Protein AF-A0A7S0BEH4-F1 (afdb_monomer_lite)

pLDDT: mean 92.94, std 8.55, range [47.41, 98.31]

Sequence (100 aa):
VMGDWDVKITSWEKVGGHRERTGSFKKKLNYTVGPKQTRVDEKSFLAFTSTGFRLEWEIHNRDVPMGSSFRVENYFDFHDAGEEHTICMGYTAVNFLTFN

Organism: NCBI:txid101924

Radius of gyration: 15.98 Å; chains: 1; bounding box: 43×30×46 Å

Structure (mmCIF, N/CA/C/O backbone):
data_AF-A0A7S0BEH4-F1
#
_entry.id   AF-A0A7S0BEH4-F1
#
loop_
_atom_site.group_PDB
_atom_site.id
_atom_site.type_symbol
_atom_site.label_atom_id
_atom_site.label_alt_id
_atom_site.label_comp_id
_atom_site.label_asym_id
_atom_site.label_entity_id
_atom_site.label_seq_id
_atom_site.pdbx_PDB_ins_code
_atom_site.Cartn_x
_atom_site.Cartn_y
_atom_site.Cartn_z
_atom_site.occupancy
_atom_site.B_iso_or_equiv
_atom_site.auth_seq_id
_atom_site.auth_comp_id
_atom_site.auth_asym_id
_atom_site.auth_atom_id
_atom_site.pdbx_PDB_model_num
ATOM 1 N N . VAL A 1 1 ? -8.108 12.280 -4.666 1.00 47.41 1 VAL A N 1
ATOM 2 C CA . VAL A 1 1 ? -8.010 12.368 -3.191 1.00 47.41 1 VAL A CA 1
ATOM 3 C C . VAL A 1 1 ? -9.406 12.157 -2.634 1.00 47.41 1 VAL A C 1
ATOM 5 O O . VAL A 1 1 ? -10.250 13.034 -2.777 1.00 47.41 1 VAL A O 1
ATOM 8 N N . MET A 1 2 ? -9.702 10.949 -2.156 1.00 59.62 2 MET A N 1
ATOM 9 C CA . MET A 1 2 ? -11.051 10.546 -1.746 1.00 59.62 2 MET A CA 1
ATOM 10 C C . MET A 1 2 ? -11.326 10.998 -0.307 1.00 59.62 2 MET A C 1
ATOM 12 O O . MET A 1 2 ? -11.416 10.178 0.592 1.00 59.62 2 MET A O 1
ATOM 16 N N . GLY A 1 3 ? -11.443 12.307 -0.071 1.00 78.69 3 GLY A N 1
ATOM 17 C CA . GLY A 1 3 ? -11.852 12.823 1.241 1.00 78.69 3 GLY A CA 1
ATOM 18 C C . GLY A 1 3 ? -10.953 12.408 2.413 1.00 78.69 3 GLY A C 1
ATOM 19 O O . GLY A 1 3 ? -11.465 12.264 3.518 1.00 78.69 3 GLY A O 1
ATOM 20 N N . ASP A 1 4 ? -9.657 12.198 2.169 1.00 90.88 4 ASP A N 1
ATOM 21 C CA . ASP A 1 4 ? -8.646 11.919 3.191 1.00 90.88 4 ASP A CA 1
ATOM 22 C C . ASP A 1 4 ? -8.128 13.232 3.805 1.00 90.88 4 ASP A C 1
ATOM 24 O O . ASP A 1 4 ? -7.985 14.235 3.100 1.00 90.88 4 ASP A O 1
ATOM 28 N N . TRP A 1 5 ? -7.831 13.244 5.106 1.00 94.94 5 TRP A N 1
ATOM 29 C CA . TRP A 1 5 ? -7.295 14.416 5.815 1.00 94.94 5 TRP A CA 1
ATOM 30 C C . TRP A 1 5 ? -6.199 14.036 6.813 1.00 94.94 5 TRP A C 1
ATOM 32 O O . TRP A 1 5 ? -5.917 12.858 7.032 1.00 94.94 5 TRP A O 1
ATOM 42 N N . ASP A 1 6 ? -5.550 15.046 7.400 1.00 95.25 6 ASP A N 1
ATOM 43 C CA . ASP A 1 6 ? -4.366 14.887 8.259 1.00 95.25 6 ASP A CA 1
ATOM 44 C C . ASP A 1 6 ? -3.243 14.078 7.583 1.00 95.25 6 ASP A C 1
ATOM 46 O O . ASP A 1 6 ? -2.527 13.320 8.237 1.00 95.25 6 ASP A O 1
ATOM 50 N N . VAL A 1 7 ? -3.108 14.229 6.261 1.00 96.00 7 VAL A N 1
ATOM 51 C CA . VAL A 1 7 ? -2.161 13.468 5.443 1.00 96.00 7 VAL A CA 1
ATOM 52 C C . VAL A 1 7 ? -0.729 13.851 5.809 1.00 96.00 7 VAL A C 1
ATOM 54 O O . VAL A 1 7 ? -0.319 15.004 5.677 1.00 96.00 7 VAL A O 1
ATOM 57 N N . LYS A 1 8 ? 0.046 12.858 6.238 1.00 96.44 8 LYS A N 1
ATOM 58 C CA . LYS A 1 8 ? 1.479 12.960 6.515 1.00 96.44 8 LYS A CA 1
ATOM 59 C C . LYS A 1 8 ? 2.176 11.845 5.761 1.00 96.44 8 LYS A C 1
ATOM 61 O O . LYS A 1 8 ? 1.938 10.684 6.067 1.00 96.44 8 LYS A O 1
ATOM 66 N N . ILE A 1 9 ? 3.017 12.189 4.795 1.00 95.81 9 ILE A N 1
ATOM 67 C CA . ILE A 1 9 ? 3.759 11.228 3.973 1.00 95.81 9 ILE A CA 1
ATOM 68 C C . ILE A 1 9 ? 5.234 11.614 4.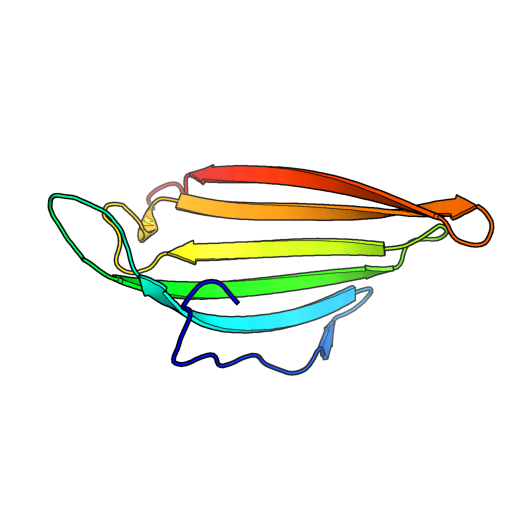027 1.00 95.81 9 ILE A C 1
ATOM 70 O O . ILE A 1 9 ? 5.570 12.786 3.855 1.00 95.81 9 ILE A O 1
ATOM 74 N N . THR A 1 10 ? 6.110 10.646 4.285 1.00 97.81 10 THR A N 1
ATOM 75 C CA . THR A 1 10 ? 7.557 10.874 4.266 1.00 97.81 10 THR A CA 1
ATOM 76 C C . THR A 1 10 ? 8.081 10.916 2.834 1.00 97.81 10 THR A C 1
ATOM 78 O O . THR A 1 10 ? 7.486 10.366 1.902 1.00 97.81 10 THR A O 1
ATOM 81 N N . SER A 1 11 ? 9.244 11.535 2.652 1.00 97.56 11 SER A N 1
ATOM 82 C CA . SER A 1 11 ? 10.004 11.394 1.412 1.00 97.56 11 SER A CA 1
ATOM 83 C C . SER A 1 11 ? 10.380 9.930 1.166 1.00 97.56 11 SER A C 1
ATOM 85 O O . SER A 1 11 ? 10.436 9.122 2.094 1.00 97.56 11 SER A O 1
ATOM 87 N N . TRP A 1 12 ? 10.645 9.596 -0.097 1.00 97.44 12 TRP A N 1
ATOM 88 C CA . TRP A 1 12 ? 11.206 8.300 -0.463 1.00 97.44 12 TRP A CA 1
ATOM 89 C C . TRP A 1 12 ? 12.665 8.201 -0.027 1.00 97.44 12 TRP A C 1
ATOM 91 O O . TRP A 1 12 ? 13.501 8.991 -0.469 1.00 97.44 12 TRP A O 1
ATOM 101 N N . GLU A 1 13 ? 12.979 7.177 0.751 1.00 97.81 13 GLU A N 1
ATOM 102 C CA . GLU A 1 13 ? 14.328 6.867 1.210 1.00 97.81 13 GLU A CA 1
ATOM 103 C C . GLU A 1 13 ? 14.837 5.602 0.522 1.00 97.81 13 GLU A C 1
ATOM 105 O O . GLU A 1 13 ? 14.071 4.682 0.245 1.00 97.81 13 GLU A O 1
ATOM 110 N N . LYS A 1 14 ? 16.132 5.550 0.196 1.00 96.75 14 LYS A N 1
ATOM 111 C CA . LYS A 1 14 ? 16.739 4.357 -0.406 1.00 96.75 14 LYS A CA 1
ATOM 112 C C . LYS A 1 14 ? 17.079 3.355 0.696 1.00 96.75 14 LYS A C 1
ATOM 114 O O . LYS A 1 14 ? 17.862 3.678 1.584 1.00 96.75 14 LYS A O 1
ATOM 119 N N . VAL A 1 15 ? 16.559 2.136 0.590 1.00 95.31 15 VAL A N 1
ATOM 120 C CA . VAL A 1 15 ? 16.809 1.037 1.530 1.00 95.31 15 VAL A CA 1
ATOM 121 C C . VAL A 1 15 ? 17.290 -0.164 0.723 1.00 95.31 15 VAL A C 1
ATOM 123 O O . VAL A 1 15 ? 16.518 -0.820 0.035 1.00 95.31 15 VAL A O 1
ATOM 126 N N . GLY A 1 16 ? 18.599 -0.423 0.740 1.00 92.44 16 GLY A N 1
ATOM 127 C CA . GLY A 1 16 ? 19.192 -1.477 -0.087 1.00 92.44 16 GLY A CA 1
ATOM 128 C C . GLY A 1 16 ? 18.932 -1.269 -1.588 1.00 92.44 16 GLY A C 1
ATOM 129 O O . GLY A 1 16 ? 19.394 -0.284 -2.173 1.00 92.44 16 GLY A O 1
ATOM 130 N N . GLY A 1 17 ? 18.226 -2.224 -2.205 1.00 91.31 17 GLY A N 1
ATOM 131 C CA . GLY A 1 17 ? 17.905 -2.256 -3.639 1.00 91.31 17 GLY A CA 1
ATOM 132 C C . GLY A 1 17 ? 16.598 -1.559 -4.035 1.00 91.31 17 GLY A C 1
ATOM 133 O O . GLY A 1 17 ? 16.313 -1.445 -5.225 1.00 91.31 17 GLY A O 1
ATOM 134 N N . HIS A 1 18 ? 15.815 -1.071 -3.074 1.00 95.75 18 HIS A N 1
ATOM 135 C CA . HIS A 1 18 ? 14.515 -0.442 -3.309 1.00 95.75 18 HIS A CA 1
ATOM 136 C C . HIS A 1 18 ? 14.401 0.896 -2.570 1.00 95.75 18 HIS A C 1
ATOM 138 O O . HIS A 1 18 ? 15.344 1.379 -1.933 1.00 95.75 18 HIS A O 1
ATOM 144 N N . ARG A 1 19 ? 13.251 1.553 -2.718 1.00 98.25 19 ARG A N 1
ATOM 145 C CA . ARG A 1 19 ? 12.892 2.769 -1.987 1.00 98.25 19 ARG A CA 1
ATOM 146 C C . ARG A 1 19 ? 11.717 2.494 -1.067 1.00 98.25 19 ARG A C 1
ATOM 148 O O . ARG A 1 19 ? 10.817 1.747 -1.433 1.00 98.25 19 ARG A O 1
ATOM 155 N N . GLU A 1 20 ? 11.704 3.135 0.090 1.00 98.31 20 GLU A N 1
ATOM 156 C CA . GLU A 1 20 ? 10.616 3.047 1.060 1.00 98.31 20 GLU A CA 1
ATOM 157 C C . GLU A 1 20 ? 10.101 4.439 1.421 1.00 98.31 20 GLU A C 1
ATOM 159 O O . GLU A 1 20 ? 10.847 5.418 1.406 1.00 98.31 20 GLU A O 1
ATOM 164 N N . ARG A 1 21 ? 8.816 4.530 1.754 1.00 98.12 21 ARG A N 1
ATOM 165 C CA . ARG A 1 21 ? 8.245 5.674 2.469 1.00 98.12 21 ARG A CA 1
ATOM 166 C C . ARG A 1 21 ? 7.130 5.198 3.383 1.00 98.12 21 ARG A C 1
ATOM 168 O O . ARG A 1 21 ? 6.568 4.119 3.182 1.00 98.12 21 ARG A O 1
ATOM 175 N N . THR A 1 22 ? 6.780 6.024 4.353 1.00 98.19 22 THR A 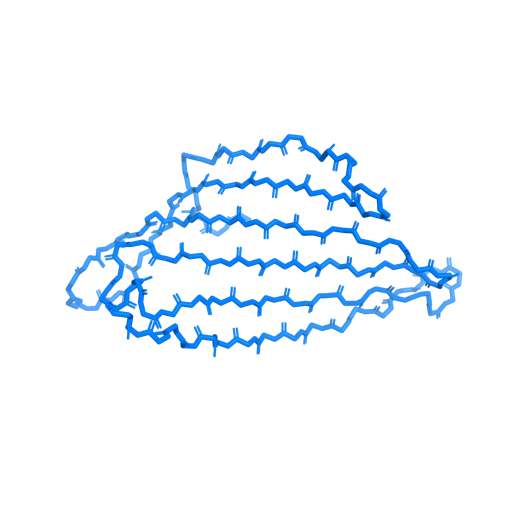N 1
ATOM 176 C CA . THR A 1 22 ? 5.629 5.785 5.221 1.00 98.19 22 THR A CA 1
ATOM 177 C C . THR A 1 22 ? 4.636 6.924 5.106 1.00 98.19 22 THR A C 1
ATOM 179 O O . THR A 1 22 ? 4.986 8.051 4.743 1.00 98.19 22 THR A O 1
ATOM 182 N N . GLY A 1 23 ? 3.384 6.615 5.401 1.00 97.19 23 GLY A N 1
ATOM 183 C CA . GLY A 1 23 ? 2.309 7.582 5.405 1.00 97.19 23 GLY A CA 1
ATOM 184 C C . GLY A 1 23 ? 1.341 7.329 6.547 1.00 97.19 23 GLY A C 1
ATOM 185 O O . GLY A 1 23 ? 1.227 6.223 7.075 1.00 97.19 23 GLY A O 1
ATOM 186 N N . SER A 1 24 ? 0.631 8.377 6.932 1.00 97.31 24 SER A N 1
ATOM 187 C CA . SER A 1 24 ? -0.549 8.271 7.774 1.00 97.31 24 SER A CA 1
ATOM 188 C C . SER A 1 24 ? -1.569 9.312 7.350 1.00 97.31 24 SER A C 1
ATOM 190 O O . SER A 1 24 ? -1.215 10.435 6.987 1.00 97.31 24 SER A O 1
ATOM 192 N N . PHE A 1 25 ? -2.837 8.937 7.378 1.00 96.62 25 PHE A N 1
ATOM 193 C CA . PHE A 1 25 ? -3.949 9.837 7.101 1.00 96.62 25 PHE A CA 1
ATOM 194 C C . PHE A 1 25 ? -5.204 9.332 7.806 1.00 96.62 25 PHE A C 1
ATOM 196 O O . PHE A 1 25 ? -5.236 8.232 8.360 1.00 96.62 25 PHE A O 1
ATOM 203 N N . LYS A 1 26 ? -6.257 10.141 7.807 1.00 96.44 26 LYS A N 1
ATOM 204 C CA . LYS A 1 26 ? -7.592 9.727 8.232 1.00 96.44 26 LYS A CA 1
ATOM 205 C C . LYS A 1 26 ? -8.512 9.686 7.029 1.00 96.44 26 LYS A C 1
ATOM 207 O O . LYS A 1 26 ? -8.444 10.565 6.176 1.00 96.44 26 LYS A O 1
ATOM 212 N N . LYS A 1 27 ? -9.397 8.693 7.007 1.00 94.56 27 LYS A N 1
ATOM 213 C CA . LYS A 1 27 ? -10.468 8.583 6.013 1.00 94.56 27 LYS A CA 1
ATOM 214 C C . LYS A 1 27 ? -11.809 8.338 6.679 1.00 94.56 27 LYS A C 1
ATOM 216 O O . LYS A 1 27 ? -11.885 7.738 7.756 1.00 94.56 27 LYS A O 1
ATOM 221 N N . LYS A 1 28 ? -12.879 8.765 6.013 1.00 94.19 28 LYS A N 1
ATOM 222 C CA . LYS A 1 28 ? -14.254 8.515 6.453 1.00 94.19 28 LYS A CA 1
ATOM 223 C C . LYS A 1 28 ? -14.627 7.045 6.240 1.00 94.19 28 LYS A C 1
ATOM 225 O O . LYS A 1 28 ? -14.259 6.435 5.240 1.00 94.19 28 LYS A O 1
ATOM 230 N N . LEU A 1 29 ? -15.396 6.495 7.172 1.00 91.56 29 LEU A N 1
ATOM 231 C CA . LEU A 1 29 ? -16.035 5.188 7.058 1.00 91.56 29 LEU A CA 1
ATOM 232 C C . LEU A 1 29 ? -17.538 5.376 6.865 1.00 91.56 29 LEU A C 1
ATOM 234 O O . LEU A 1 29 ? -18.176 6.158 7.572 1.00 91.56 29 LEU A O 1
ATOM 238 N N . ASN A 1 30 ? -18.110 4.613 5.939 1.00 89.56 30 ASN A N 1
ATOM 239 C CA . ASN A 1 30 ? -19.539 4.657 5.621 1.00 89.56 30 ASN A CA 1
ATOM 240 C C . ASN A 1 30 ? -20.332 3.534 6.315 1.00 89.56 30 ASN A C 1
ATOM 242 O O . ASN A 1 30 ? -21.357 3.092 5.810 1.00 89.56 30 ASN A O 1
ATOM 246 N N . TYR A 1 31 ? -19.863 3.045 7.466 1.00 86.62 31 TYR A N 1
ATOM 247 C CA . TYR A 1 31 ? -20.562 2.008 8.226 1.00 86.62 31 TYR A CA 1
ATOM 248 C C . TYR A 1 31 ? -21.836 2.555 8.874 1.00 86.62 31 TYR A C 1
ATOM 250 O O . TYR A 1 31 ? -21.833 3.663 9.415 1.00 86.62 31 TYR A O 1
ATOM 258 N N . THR A 1 32 ? -22.915 1.769 8.889 1.00 91.25 32 THR A N 1
ATOM 259 C CA . THR A 1 32 ? -24.157 2.124 9.600 1.00 91.25 32 THR A CA 1
ATOM 260 C C . THR A 1 32 ? -23.916 2.199 11.110 1.00 91.25 32 THR A C 1
ATOM 262 O O . THR A 1 32 ? -24.273 3.192 11.746 1.00 91.25 32 THR A O 1
ATOM 265 N N . VAL A 1 33 ? -23.207 1.211 11.663 1.00 90.06 33 VAL A N 1
ATOM 266 C CA . VAL A 1 33 ? -22.877 1.077 13.091 1.00 90.06 33 VAL A CA 1
ATOM 267 C C . VAL A 1 33 ? -21.358 1.052 13.273 1.00 90.06 33 VAL A C 1
ATOM 269 O O . VAL A 1 33 ? -20.649 0.479 12.449 1.00 90.06 33 VAL A O 1
ATOM 272 N N . GLY A 1 34 ? -20.865 1.664 14.353 1.00 88.94 34 GLY A N 1
ATOM 273 C CA . GLY A 1 34 ? -19.441 1.710 14.686 1.00 88.94 34 GLY A CA 1
ATOM 274 C C . GLY A 1 34 ? -18.743 3.013 14.265 1.00 88.94 34 GLY A C 1
ATOM 275 O O . GLY A 1 34 ? -19.413 4.032 14.047 1.00 88.94 34 GLY A O 1
ATOM 276 N N . PRO A 1 35 ? -17.398 3.011 14.195 1.00 92.69 35 PRO A N 1
ATOM 277 C CA . PRO A 1 35 ? -16.611 4.208 13.921 1.00 92.69 35 PRO A CA 1
ATOM 278 C C . PRO A 1 35 ? -16.938 4.788 12.539 1.00 92.69 35 PRO A C 1
ATOM 280 O O . PRO A 1 35 ? -17.138 4.063 11.566 1.00 92.69 35 PRO A O 1
ATOM 283 N N . LYS A 1 36 ? -16.985 6.122 12.455 1.00 94.06 36 LYS A N 1
ATOM 284 C CA . LYS A 1 36 ? -17.285 6.876 11.218 1.00 94.06 36 LYS A CA 1
ATOM 285 C C . LYS A 1 36 ? -16.031 7.351 10.484 1.00 94.06 36 LYS A C 1
ATOM 287 O O . LYS A 1 36 ? -16.127 7.996 9.444 1.00 94.06 36 LYS A O 1
ATOM 292 N N . GLN A 1 37 ? -14.861 7.031 11.020 1.00 94.50 37 GLN A N 1
ATOM 293 C CA . GLN A 1 37 ? -13.557 7.321 10.439 1.00 94.50 37 GLN A CA 1
ATOM 294 C C . GLN A 1 37 ? -12.537 6.294 10.929 1.00 94.50 37 GLN A C 1
ATOM 296 O O . GLN A 1 37 ? -12.767 5.636 11.942 1.00 94.50 37 GLN A O 1
ATOM 301 N N . THR A 1 38 ? -11.406 6.199 10.241 1.00 95.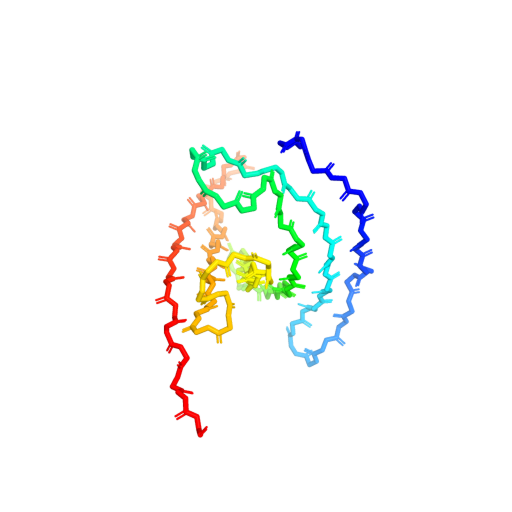44 38 THR A N 1
ATOM 302 C CA . THR A 1 38 ? -10.239 5.453 10.717 1.00 95.44 38 THR A CA 1
ATOM 303 C C . THR A 1 38 ? -8.966 6.200 10.381 1.00 95.44 38 THR A C 1
ATOM 305 O O . THR A 1 38 ? -8.857 6.796 9.306 1.00 95.44 38 THR A O 1
ATOM 308 N N . ARG A 1 39 ? -7.980 6.114 11.271 1.00 96.44 39 ARG A N 1
ATOM 309 C CA . ARG A 1 39 ? -6.582 6.319 10.925 1.00 96.44 39 ARG A CA 1
ATOM 310 C C . ARG A 1 39 ? -6.119 5.166 10.046 1.00 96.44 39 ARG A C 1
ATOM 312 O O . ARG A 1 39 ? -6.421 3.997 10.316 1.00 96.44 39 ARG A O 1
ATOM 319 N N . VAL A 1 40 ? -5.413 5.523 8.993 1.00 96.56 40 VAL A N 1
ATOM 320 C CA . VAL A 1 40 ? -4.721 4.619 8.095 1.00 96.56 40 VAL A CA 1
ATOM 321 C C . VAL A 1 40 ? -3.239 4.879 8.277 1.00 96.56 40 VA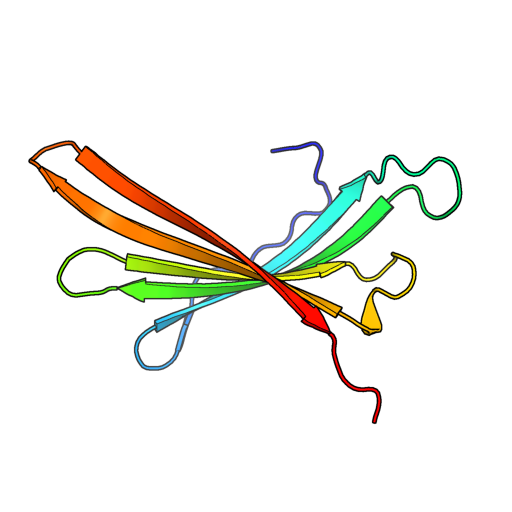L A C 1
ATOM 323 O O . VAL A 1 40 ? -2.804 6.018 8.124 1.00 96.56 40 VAL A O 1
ATOM 326 N N . ASP A 1 41 ? -2.493 3.834 8.616 1.00 97.38 41 ASP A N 1
ATOM 327 C CA . ASP A 1 41 ? -1.035 3.856 8.577 1.00 97.38 41 ASP A CA 1
ATOM 328 C C . ASP A 1 41 ? -0.602 3.033 7.360 1.00 97.38 41 ASP A C 1
ATOM 330 O O . ASP A 1 41 ? -1.107 1.926 7.147 1.00 97.38 41 ASP A O 1
ATOM 334 N N . GLU A 1 42 ? 0.314 3.566 6.562 1.00 96.94 42 GLU A N 1
ATOM 335 C CA . GLU A 1 42 ? 0.783 2.919 5.345 1.00 96.94 42 GLU A CA 1
ATOM 336 C C . GLU A 1 42 ? 2.301 2.851 5.246 1.00 96.94 42 GLU A C 1
ATOM 338 O O . GLU A 1 42 ? 3.029 3.737 5.704 1.00 96.94 42 GLU A O 1
ATOM 343 N N . LYS A 1 43 ? 2.767 1.803 4.572 1.00 97.88 43 LYS A N 1
ATOM 344 C CA . LYS A 1 43 ? 4.150 1.663 4.141 1.00 97.88 43 LYS A CA 1
ATOM 345 C C . LYS A 1 43 ? 4.168 1.339 2.655 1.00 97.88 43 LYS A C 1
ATOM 347 O O . LYS A 1 43 ? 3.487 0.414 2.219 1.00 97.88 43 LYS A O 1
ATOM 352 N N . SER A 1 44 ? 4.928 2.106 1.883 1.00 98.06 44 SER A N 1
ATOM 353 C CA . SER A 1 44 ? 5.098 1.866 0.453 1.00 98.06 44 SER A CA 1
ATOM 354 C C . SER A 1 44 ? 6.525 1.442 0.145 1.00 98.06 44 SER A C 1
ATOM 356 O O . SER A 1 44 ? 7.474 1.999 0.700 1.00 98.06 44 SER A O 1
ATOM 358 N N . PHE A 1 45 ? 6.664 0.514 -0.793 1.00 97.94 45 PHE A N 1
ATOM 359 C CA . PHE A 1 45 ? 7.932 0.033 -1.321 1.00 97.94 45 PHE A CA 1
ATOM 360 C C . PHE A 1 45 ? 7.939 0.240 -2.832 1.00 97.94 45 PHE A C 1
ATOM 362 O O . PHE A 1 45 ? 6.962 -0.072 -3.505 1.00 97.94 45 PHE A O 1
ATOM 369 N N . LEU A 1 46 ? 9.024 0.783 -3.372 1.00 98.06 46 LEU A N 1
ATOM 370 C CA . LEU A 1 46 ? 9.191 1.021 -4.800 1.00 98.06 46 LEU A CA 1
ATOM 371 C C . LEU A 1 46 ? 10.490 0.375 -5.274 1.00 98.06 46 LEU A C 1
ATOM 373 O O . LEU A 1 46 ? 11.581 0.786 -4.869 1.00 98.06 46 LEU A O 1
ATOM 377 N N . ALA A 1 47 ? 10.367 -0.606 -6.159 1.00 97.00 47 ALA A N 1
ATOM 378 C CA . ALA A 1 47 ? 11.488 -1.301 -6.775 1.00 97.00 47 ALA A CA 1
ATOM 379 C C . ALA A 1 47 ? 11.449 -1.113 -8.294 1.00 97.00 47 ALA A C 1
ATOM 381 O O . ALA A 1 47 ? 10.416 -1.317 -8.927 1.00 97.00 47 ALA A O 1
ATOM 382 N N . PHE A 1 48 ? 12.579 -0.733 -8.886 1.00 94.44 48 PHE A N 1
ATOM 383 C CA . PHE A 1 48 ? 12.719 -0.644 -10.338 1.00 94.44 48 PHE A CA 1
ATOM 384 C C . PHE A 1 48 ? 13.159 -2.000 -10.888 1.00 94.44 48 PHE A C 1
ATOM 386 O O . PHE A 1 48 ? 14.040 -2.647 -10.322 1.00 94.44 48 PHE A O 1
ATOM 393 N N . THR A 1 49 ? 12.542 -2.427 -11.983 1.00 89.62 49 THR A N 1
ATOM 394 C CA . THR A 1 49 ? 12.885 -3.654 -12.706 1.00 89.62 49 THR A CA 1
ATOM 395 C C . THR A 1 49 ? 13.560 -3.289 -14.029 1.00 89.62 49 THR A C 1
ATOM 397 O O . THR A 1 49 ? 13.688 -2.114 -14.373 1.00 89.62 49 THR A O 1
ATOM 400 N N . SER A 1 50 ? 14.010 -4.281 -14.797 1.00 89.69 50 SER A N 1
ATOM 401 C CA . SER A 1 50 ? 14.607 -4.038 -16.117 1.00 89.69 50 SER A CA 1
ATOM 402 C C . SER A 1 50 ? 13.623 -3.469 -17.147 1.00 89.69 50 SER A C 1
ATOM 404 O O . SER A 1 50 ? 14.065 -2.910 -18.144 1.00 89.69 50 SER A O 1
ATOM 406 N N . THR A 1 51 ? 12.314 -3.614 -16.926 1.00 89.44 51 THR A N 1
ATOM 407 C CA . THR A 1 51 ? 11.255 -3.249 -17.886 1.00 89.44 51 THR A CA 1
ATOM 408 C C . THR A 1 51 ? 10.194 -2.313 -17.301 1.00 89.44 51 THR A C 1
ATOM 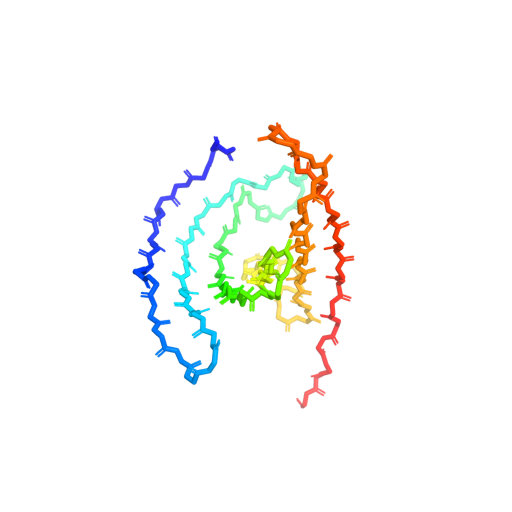410 O O . THR A 1 51 ? 9.163 -2.079 -17.931 1.00 89.44 51 THR A O 1
ATOM 413 N N . GLY A 1 52 ? 10.415 -1.786 -16.092 1.00 94.38 52 GLY A N 1
ATOM 414 C CA . GLY A 1 52 ? 9.463 -0.910 -15.417 1.00 94.38 52 GLY A CA 1
ATOM 415 C C . GLY A 1 52 ? 9.697 -0.823 -13.911 1.00 94.38 52 GLY A C 1
ATOM 416 O O . GLY A 1 52 ? 10.833 -0.680 -13.455 1.00 94.38 52 GLY A O 1
ATOM 417 N N . PHE A 1 53 ? 8.628 -0.875 -13.120 1.00 96.44 53 PHE A N 1
ATOM 418 C CA . PHE A 1 53 ? 8.727 -0.819 -11.661 1.00 96.44 53 PHE A CA 1
ATOM 419 C C . PHE A 1 53 ? 7.547 -1.504 -10.971 1.00 96.44 53 PHE A C 1
ATOM 421 O O . PHE A 1 53 ? 6.446 -1.582 -11.512 1.00 96.44 53 PHE A O 1
ATOM 428 N N . ARG A 1 54 ? 7.788 -1.962 -9.743 1.00 97.00 54 ARG A N 1
ATOM 429 C CA . ARG A 1 54 ? 6.772 -2.472 -8.824 1.00 97.00 54 ARG A CA 1
ATOM 430 C C . ARG A 1 54 ? 6.598 -1.494 -7.668 1.00 97.00 54 ARG A C 1
ATOM 432 O O . ARG A 1 54 ? 7.578 -1.105 -7.028 1.00 97.00 54 ARG A O 1
ATOM 439 N N . LEU A 1 55 ? 5.351 -1.119 -7.403 1.00 97.94 55 LEU A N 1
ATOM 440 C CA . LEU A 1 55 ? 4.935 -0.383 -6.215 1.00 97.94 55 LEU A CA 1
ATOM 441 C C . LEU A 1 55 ? 4.136 -1.321 -5.311 1.00 97.94 55 LEU A C 1
ATOM 443 O O . LEU A 1 55 ? 3.073 -1.801 -5.692 1.00 97.94 55 LEU A O 1
ATOM 447 N N . GLU A 1 56 ? 4.627 -1.545 -4.102 1.00 97.69 56 GLU A N 1
ATOM 448 C CA . GLU A 1 56 ? 3.930 -2.303 -3.066 1.00 97.69 56 GLU A CA 1
ATOM 449 C C . GLU A 1 56 ? 3.441 -1.343 -1.987 1.00 97.69 56 GLU A C 1
ATOM 451 O O . GLU A 1 56 ? 4.110 -0.358 -1.661 1.00 97.69 56 GLU A O 1
ATOM 456 N N . TRP A 1 57 ? 2.262 -1.606 -1.441 1.00 96.00 57 TRP A N 1
ATOM 457 C CA . TRP A 1 57 ? 1.601 -0.722 -0.495 1.00 96.00 57 TRP A CA 1
ATOM 458 C C . TRP A 1 57 ? 0.890 -1.534 0.582 1.00 96.00 57 TRP A C 1
ATOM 460 O O . TRP A 1 57 ? -0.161 -2.131 0.351 1.00 96.00 57 TRP A O 1
ATOM 470 N N . GLU A 1 58 ? 1.474 -1.531 1.774 1.00 97.38 58 GLU A N 1
ATOM 471 C CA . GLU A 1 58 ? 0.910 -2.118 2.983 1.00 97.38 58 GLU A CA 1
ATOM 472 C C . GLU A 1 58 ? 0.059 -1.072 3.715 1.00 97.38 58 GLU A C 1
ATOM 474 O O . GLU A 1 58 ? 0.500 0.060 3.920 1.00 97.38 58 GLU A O 1
ATOM 479 N N . ILE A 1 59 ? -1.154 -1.450 4.115 1.00 96.75 59 ILE A N 1
ATOM 480 C CA . ILE A 1 59 ? -2.163 -0.567 4.703 1.00 96.75 59 ILE A CA 1
ATOM 481 C C . ILE A 1 59 ? -2.731 -1.197 5.978 1.00 96.75 59 ILE A C 1
ATOM 483 O O . ILE A 1 59 ? -3.270 -2.307 5.964 1.00 96.75 59 ILE A O 1
ATOM 487 N N . HIS A 1 60 ? -2.701 -0.430 7.068 1.00 96.81 60 HIS A N 1
ATOM 488 C CA . HIS A 1 60 ? -3.301 -0.771 8.358 1.00 96.81 60 HIS A CA 1
ATOM 489 C C . HIS A 1 60 ? -4.430 0.203 8.686 1.00 96.81 60 HIS A C 1
ATOM 491 O O . HIS A 1 60 ? -4.188 1.393 8.881 1.00 96.81 60 HIS A O 1
ATOM 497 N N . ASN A 1 61 ? -5.663 -0.295 8.800 1.00 94.88 61 ASN A N 1
ATOM 498 C CA . ASN A 1 61 ? -6.791 0.503 9.288 1.00 94.88 61 ASN A CA 1
ATOM 499 C C . ASN A 1 61 ? -6.880 0.316 10.807 1.00 94.88 61 ASN A C 1
ATOM 501 O O . ASN A 1 61 ? -7.250 -0.757 11.271 1.00 94.88 61 ASN A O 1
ATOM 505 N N . ARG A 1 62 ? -6.499 1.330 11.587 1.00 92.69 62 ARG A N 1
ATOM 506 C CA . ARG A 1 62 ? -6.258 1.167 13.032 1.00 92.69 62 ARG A CA 1
ATOM 507 C C . ARG A 1 62 ? -7.515 1.192 13.893 1.00 92.69 62 ARG A C 1
ATOM 509 O O . ARG A 1 62 ? -7.542 0.524 14.919 1.00 92.69 62 ARG A O 1
ATOM 516 N N . ASP A 1 63 ? -8.540 1.930 13.472 1.00 93.00 63 ASP A N 1
ATOM 517 C CA . ASP A 1 63 ? -9.715 2.195 14.313 1.00 93.00 63 ASP A CA 1
ATOM 518 C C . ASP A 1 63 ? -10.930 1.337 13.928 1.00 93.00 63 ASP A C 1
ATOM 520 O O . ASP A 1 63 ? -12.006 1.495 14.500 1.00 93.00 63 ASP A O 1
ATOM 524 N N . VAL A 1 64 ? -10.796 0.439 12.944 1.00 91.56 64 VAL A N 1
ATOM 525 C CA . VAL A 1 64 ? -11.879 -0.472 12.541 1.00 91.56 64 VAL A CA 1
ATOM 526 C C . VAL A 1 64 ? -11.935 -1.699 13.457 1.00 91.56 64 VAL A C 1
ATOM 528 O O . VAL A 1 64 ? -10.901 -2.125 13.979 1.00 91.56 64 VAL A O 1
ATOM 531 N N . PRO A 1 65 ? -13.113 -2.329 13.625 1.00 91.00 65 PRO A N 1
ATOM 532 C CA . PRO A 1 65 ? -13.197 -3.643 14.252 1.00 91.00 65 PRO A CA 1
ATOM 533 C C . PRO A 1 65 ? -12.219 -4.624 13.597 1.00 91.00 65 PRO A C 1
ATOM 535 O O . PRO A 1 65 ? -12.131 -4.680 12.371 1.00 91.00 65 PRO A O 1
ATOM 538 N N . MET A 1 66 ? -11.487 -5.381 14.418 1.00 89.75 66 MET A N 1
ATOM 539 C CA . MET A 1 66 ? -10.445 -6.319 13.974 1.00 89.75 66 MET A CA 1
ATOM 540 C C . MET A 1 66 ? -9.278 -5.666 13.208 1.00 89.75 66 MET A C 1
ATOM 542 O O . MET A 1 66 ? -8.517 -6.368 12.552 1.00 89.75 66 MET A O 1
ATOM 546 N N . GLY A 1 67 ? -9.087 -4.343 13.297 1.00 90.56 67 GLY A N 1
ATOM 547 C CA . GLY A 1 67 ? -8.020 -3.623 12.586 1.00 90.56 67 GLY A CA 1
ATOM 548 C C . GLY A 1 67 ? -6.590 -4.028 12.972 1.00 90.56 67 GLY A C 1
ATOM 549 O O . GLY A 1 67 ? -5.648 -3.745 12.238 1.00 90.56 67 GLY A O 1
ATOM 550 N N . SER A 1 68 ? -6.414 -4.712 14.105 1.00 91.88 68 SER A N 1
ATOM 551 C CA . SER A 1 68 ? -5.147 -5.334 14.512 1.00 91.88 68 SER A CA 1
ATOM 552 C C . SER A 1 68 ? -4.962 -6.764 13.993 1.00 91.88 68 SER A C 1
ATOM 554 O O . SER A 1 68 ? -3.870 -7.309 14.103 1.00 91.88 68 SER A O 1
ATOM 556 N N . SER A 1 69 ? -6.009 -7.383 13.447 1.00 93.94 69 SER A N 1
ATOM 557 C CA . SER A 1 69 ? -6.028 -8.793 13.040 1.00 93.94 69 SER A CA 1
ATOM 558 C C . SER A 1 69 ? -5.774 -8.994 11.552 1.00 93.94 69 SER A C 1
ATOM 560 O O . SER A 1 69 ? -5.687 -10.130 11.094 1.00 93.94 69 SER A O 1
ATOM 562 N N . PHE A 1 70 ? -5.687 -7.918 10.775 1.00 94.62 70 PHE A N 1
ATOM 563 C CA . PHE A 1 70 ? -5.360 -7.996 9.361 1.00 94.62 70 PHE A CA 1
ATOM 564 C C . PHE A 1 70 ? -4.636 -6.741 8.885 1.00 94.62 70 PHE A C 1
ATOM 566 O O . PHE A 1 70 ? -4.740 -5.669 9.482 1.00 94.62 70 PHE A O 1
ATOM 573 N N . ARG A 1 71 ? -3.965 -6.871 7.747 1.00 95.75 71 ARG A N 1
ATOM 574 C CA . ARG A 1 71 ? -3.490 -5.751 6.934 1.00 95.75 71 ARG A CA 1
ATOM 575 C C . ARG A 1 71 ? -3.857 -5.981 5.475 1.00 95.75 71 ARG A C 1
ATOM 577 O O . ARG A 1 71 ? -4.051 -7.119 5.049 1.00 95.75 71 ARG A O 1
ATOM 584 N N . VAL A 1 72 ? -3.974 -4.897 4.720 1.00 97.12 72 VAL A N 1
ATOM 585 C CA . VAL A 1 72 ? -4.208 -4.956 3.274 1.00 97.12 72 VAL A CA 1
ATOM 586 C C . VAL A 1 72 ? -2.888 -4.685 2.573 1.00 97.12 72 VAL A C 1
ATOM 588 O O . VAL A 1 72 ? -2.205 -3.723 2.906 1.00 97.12 72 VAL A O 1
ATOM 591 N N . GLU A 1 73 ? -2.540 -5.519 1.607 1.00 97.75 73 GLU A N 1
ATOM 592 C CA . GLU A 1 73 ? -1.361 -5.346 0.764 1.00 97.75 73 GLU A CA 1
ATOM 593 C C . GLU A 1 73 ? -1.832 -5.147 -0.673 1.00 97.75 73 GLU A C 1
ATOM 595 O O . GLU A 1 73 ? -2.625 -5.934 -1.190 1.00 97.75 73 GLU A O 1
ATOM 600 N N . ASN A 1 74 ? -1.378 -4.072 -1.307 1.00 97.88 74 ASN A N 1
ATOM 601 C CA . ASN A 1 74 ? -1.602 -3.825 -2.722 1.00 97.88 74 ASN A CA 1
ATOM 602 C C . ASN A 1 74 ? -0.273 -3.884 -3.462 1.00 97.88 74 ASN A C 1
ATOM 604 O O . ASN A 1 74 ? 0.730 -3.360 -2.979 1.00 97.88 74 ASN A O 1
ATOM 608 N N . TYR A 1 75 ? -0.291 -4.463 -4.652 1.00 97.12 75 TYR A N 1
ATOM 609 C CA . TYR A 1 75 ? 0.861 -4.552 -5.535 1.00 97.12 75 TYR A CA 1
ATOM 610 C C . TYR A 1 75 ? 0.466 -3.985 -6.886 1.00 97.12 75 TYR A C 1
ATOM 612 O O . TYR A 1 75 ? -0.569 -4.362 -7.434 1.00 97.12 75 TYR A O 1
ATOM 620 N N . PHE A 1 76 ? 1.286 -3.090 -7.415 1.00 97.75 76 PHE A N 1
ATOM 621 C CA . PHE A 1 76 ? 1.105 -2.505 -8.731 1.00 97.75 76 PHE A CA 1
ATOM 622 C C . PHE A 1 76 ? 2.366 -2.732 -9.548 1.00 97.75 76 PHE A C 1
ATOM 624 O O . PHE A 1 76 ? 3.427 -2.197 -9.219 1.00 97.75 76 PHE A O 1
ATOM 631 N N . ASP A 1 77 ? 2.234 -3.517 -10.607 1.00 97.00 77 ASP A N 1
ATOM 632 C CA . ASP A 1 77 ? 3.283 -3.730 -11.594 1.00 97.00 77 ASP A CA 1
ATOM 633 C C . ASP A 1 77 ? 3.060 -2.825 -12.790 1.00 97.00 77 ASP A C 1
ATOM 635 O O . ASP A 1 77 ? 2.010 -2.888 -13.431 1.00 97.00 77 ASP A O 1
ATOM 639 N N . PHE A 1 78 ? 4.062 -2.013 -13.098 1.00 97.12 78 PHE A N 1
ATOM 640 C CA . PHE A 1 78 ? 4.081 -1.152 -14.267 1.00 97.12 78 PHE A CA 1
ATOM 641 C C . PHE A 1 78 ? 5.125 -1.674 -15.246 1.00 97.12 78 PHE A C 1
ATOM 643 O O . PHE A 1 78 ? 6.298 -1.811 -14.888 1.00 97.12 78 PHE A O 1
ATOM 650 N N . HIS A 1 79 ? 4.697 -1.940 -16.478 1.00 95.19 79 HIS A N 1
ATOM 651 C CA . HIS A 1 79 ? 5.554 -2.402 -17.567 1.00 95.19 79 HIS A CA 1
ATOM 652 C C . HIS A 1 79 ? 5.377 -1.536 -18.807 1.00 95.19 79 HIS A C 1
ATOM 654 O O . HIS A 1 79 ? 4.260 -1.118 -19.120 1.00 95.19 79 HIS A O 1
ATOM 660 N N . ASP A 1 80 ? 6.474 -1.323 -19.528 1.00 92.19 80 ASP A N 1
ATOM 661 C CA . ASP A 1 80 ? 6.450 -0.737 -20.867 1.00 92.19 80 ASP A CA 1
ATOM 662 C C . ASP A 1 80 ? 5.562 -1.572 -21.812 1.00 92.19 80 ASP A C 1
ATOM 664 O O . ASP A 1 80 ? 5.622 -2.806 -21.821 1.00 92.19 80 ASP A O 1
ATOM 668 N N . ALA A 1 81 ? 4.713 -0.892 -22.579 1.00 90.75 81 ALA A N 1
ATOM 669 C CA . ALA A 1 81 ? 3.839 -1.476 -23.588 1.00 90.75 81 ALA A CA 1
ATOM 670 C C . ALA A 1 81 ? 3.958 -0.771 -24.958 1.00 90.75 81 ALA A C 1
ATOM 672 O O . ALA A 1 81 ? 3.059 -0.898 -25.791 1.00 90.75 81 ALA A O 1
ATOM 673 N N . GLY A 1 82 ? 5.054 -0.040 -25.199 1.00 89.25 82 GLY A N 1
ATOM 674 C CA . GLY A 1 82 ? 5.341 0.727 -26.414 1.00 89.25 82 GLY A CA 1
ATOM 675 C C . GLY A 1 82 ? 5.609 2.207 -26.121 1.00 89.25 82 GLY A C 1
ATOM 676 O O . GLY A 1 82 ? 5.419 2.656 -24.997 1.00 89.25 82 GLY A O 1
ATOM 677 N N . GLU A 1 83 ? 5.986 2.978 -27.154 1.00 84.50 83 GLU A N 1
ATOM 678 C CA . GLU A 1 83 ? 6.519 4.359 -27.055 1.00 84.50 83 GLU A CA 1
ATOM 679 C C . GLU A 1 83 ? 5.768 5.305 -26.101 1.00 84.50 83 GLU A C 1
ATOM 681 O O . GLU A 1 83 ? 6.387 6.184 -25.508 1.00 84.50 83 GLU A O 1
ATOM 686 N N . GLU A 1 84 ? 4.460 5.116 -25.912 1.00 90.06 84 GLU A N 1
ATOM 687 C CA . GLU A 1 84 ? 3.632 5.945 -25.026 1.00 90.06 84 GLU A CA 1
ATOM 688 C C . GLU A 1 84 ? 2.604 5.132 -24.221 1.00 90.06 84 GLU A C 1
ATOM 690 O O . GLU A 1 84 ? 1.571 5.653 -23.800 1.00 90.06 84 GLU A O 1
ATOM 695 N N . HIS A 1 85 ? 2.852 3.837 -24.012 1.00 93.75 85 HIS A N 1
ATOM 696 C CA . HIS A 1 85 ? 1.906 2.957 -23.329 1.00 93.75 85 HIS A CA 1
ATOM 697 C C . HIS A 1 85 ? 2.555 2.261 -22.136 1.00 93.75 85 HIS A C 1
ATOM 699 O O . HIS A 1 85 ? 3.703 1.831 -22.165 1.00 93.75 85 HIS A O 1
ATOM 705 N N . THR A 1 86 ? 1.788 2.117 -21.060 1.00 95.12 86 THR A N 1
ATOM 706 C CA . THR A 1 86 ? 2.187 1.354 -19.878 1.00 95.12 86 THR A CA 1
ATOM 707 C C . THR A 1 86 ? 1.051 0.424 -19.501 1.00 95.12 86 THR A C 1
ATOM 709 O O . THR A 1 86 ? -0.100 0.849 -19.396 1.00 95.12 86 THR A O 1
ATOM 712 N N . ILE A 1 87 ? 1.371 -0.844 -19.268 1.00 95.75 87 ILE A N 1
ATOM 713 C CA . ILE A 1 87 ? 0.444 -1.777 -18.633 1.00 95.75 87 ILE A CA 1
ATOM 714 C C . ILE A 1 87 ? 0.621 -1.645 -17.123 1.00 95.75 87 ILE A C 1
ATOM 716 O O . ILE A 1 87 ? 1.736 -1.749 -16.617 1.00 95.75 87 ILE A O 1
ATOM 720 N N . CYS A 1 88 ? -0.488 -1.428 -16.416 1.00 97.00 88 CYS A N 1
ATOM 721 C CA . CYS A 1 88 ? -0.553 -1.466 -14.960 1.00 97.00 88 CYS A CA 1
ATOM 722 C C . CYS A 1 88 ? -1.373 -2.685 -14.529 1.00 97.00 88 CYS A C 1
ATOM 724 O O . CYS A 1 88 ? -2.556 -2.784 -14.862 1.00 97.00 88 CYS A O 1
ATOM 726 N N . MET A 1 89 ? -0.755 -3.605 -13.789 1.00 97.25 89 MET A N 1
ATOM 727 C CA . MET A 1 89 ? -1.441 -4.737 -13.166 1.00 97.25 89 MET A CA 1
ATOM 728 C C . MET A 1 89 ? -1.545 -4.488 -11.666 1.00 97.25 89 MET A C 1
ATOM 730 O O . MET A 1 89 ? -0.529 -4.322 -10.995 1.00 97.25 89 MET A O 1
ATOM 734 N N . GLY A 1 90 ? -2.773 -4.452 -11.151 1.00 97.44 90 GLY A N 1
ATOM 735 C CA . GLY A 1 90 ? -3.060 -4.256 -9.733 1.00 97.44 90 GLY A CA 1
ATOM 736 C C . GLY A 1 90 ? -3.505 -5.550 -9.062 1.00 97.44 90 GLY A C 1
ATOM 737 O O . GLY A 1 90 ? -4.391 -6.240 -9.565 1.00 97.44 90 GLY A O 1
ATOM 738 N N . TYR A 1 91 ? -2.934 -5.842 -7.899 1.00 97.19 91 TYR A N 1
ATOM 739 C CA . TYR A 1 91 ? -3.292 -6.975 -7.054 1.00 97.19 91 TYR A CA 1
ATOM 740 C C . TYR A 1 91 ? -3.574 -6.482 -5.640 1.00 97.19 91 TYR A C 1
ATOM 742 O O . TYR A 1 91 ? -2.881 -5.595 -5.144 1.00 97.19 91 TYR A O 1
ATOM 750 N N . THR A 1 92 ? -4.547 -7.094 -4.972 1.00 97.94 92 THR A N 1
ATOM 751 C CA . THR A 1 92 ? -4.861 -6.808 -3.571 1.00 97.94 92 THR A CA 1
ATOM 752 C C . THR A 1 92 ? -4.955 -8.115 -2.800 1.00 97.94 92 THR A C 1
ATOM 754 O O . THR A 1 92 ? -5.662 -9.034 -3.212 1.00 97.94 92 THR A O 1
ATOM 757 N N . ALA A 1 93 ? -4.277 -8.175 -1.660 1.00 97.12 93 ALA A N 1
ATOM 758 C CA . ALA A 1 93 ? -4.356 -9.261 -0.698 1.00 97.12 93 ALA A CA 1
ATOM 759 C C . ALA A 1 93 ? -4.801 -8.729 0.670 1.00 97.12 93 ALA A C 1
ATOM 761 O O . ALA A 1 93 ? -4.449 -7.620 1.080 1.00 97.12 93 ALA A O 1
ATOM 762 N N . VAL A 1 94 ? -5.573 -9.539 1.391 1.00 96.69 94 VAL A N 1
ATOM 763 C CA . VAL A 1 94 ? -5.887 -9.314 2.805 1.00 96.69 94 VAL A CA 1
ATOM 764 C C . VAL A 1 94 ? -5.129 -10.363 3.602 1.00 96.69 94 VAL A C 1
ATOM 766 O O . VAL A 1 94 ? -5.435 -11.550 3.512 1.00 96.69 94 VAL A O 1
ATOM 769 N N . ASN A 1 95 ? -4.138 -9.923 4.371 1.00 94.94 95 ASN A N 1
ATOM 770 C CA . ASN A 1 95 ? -3.316 -10.801 5.190 1.00 94.94 95 ASN A CA 1
ATOM 771 C C . ASN A 1 95 ? -3.820 -10.779 6.626 1.00 94.94 95 ASN A C 1
ATOM 773 O O . ASN A 1 95 ? -3.742 -9.748 7.296 1.00 94.94 95 ASN A O 1
ATOM 777 N N . PHE A 1 96 ? -4.333 -11.916 7.089 1.00 94.06 96 PHE A N 1
ATOM 778 C CA . PHE A 1 96 ? -4.733 -12.108 8.478 1.00 94.06 96 PHE A CA 1
ATOM 779 C C . PHE A 1 96 ? -3.498 -12.372 9.334 1.00 94.06 96 PHE A C 1
ATOM 781 O O . PHE A 1 96 ? -2.690 -13.248 9.029 1.00 94.06 96 PHE A O 1
ATOM 788 N N . LEU A 1 97 ? -3.350 -11.588 10.394 1.00 90.25 97 LEU A N 1
ATOM 789 C CA . LEU A 1 97 ? -2.225 -11.669 11.309 1.00 90.25 97 LEU A CA 1
ATOM 790 C C . LEU A 1 97 ? -2.581 -12.664 12.415 1.00 90.25 97 LEU A C 1
ATOM 792 O O . LEU A 1 97 ? -3.632 -12.548 13.048 1.00 90.25 97 LEU A O 1
ATOM 796 N N . THR A 1 98 ? -1.723 -13.657 12.636 1.00 79.31 98 THR A N 1
ATOM 797 C CA . THR A 1 98 ? -1.885 -14.603 13.741 1.00 79.31 98 THR A CA 1
ATOM 798 C C . THR A 1 98 ? -1.751 -13.858 15.067 1.00 79.31 98 THR A C 1
ATOM 800 O O . THR A 1 98 ? -0.828 -13.063 15.247 1.00 79.31 98 THR A O 1
ATOM 803 N N . PHE A 1 99 ? -2.668 -14.113 15.999 1.00 62.22 99 PHE A N 1
ATOM 804 C CA . PHE A 1 99 ? -2.522 -13.651 17.375 1.00 62.22 99 PHE A CA 1
ATOM 805 C C . PHE A 1 99 ? -1.387 -14.452 18.027 1.00 62.22 99 PHE A C 1
ATOM 807 O O . PHE A 1 99 ? -1.456 -15.682 18.046 1.00 62.22 99 PHE A O 1
ATOM 814 N N . ASN A 1 100 ? -0.351 -13.762 18.508 1.00 53.34 100 ASN A N 1
ATOM 815 C CA . ASN A 1 100 ? 0.615 -14.339 19.447 1.00 53.34 100 ASN A CA 1
ATOM 816 C C . ASN A 1 100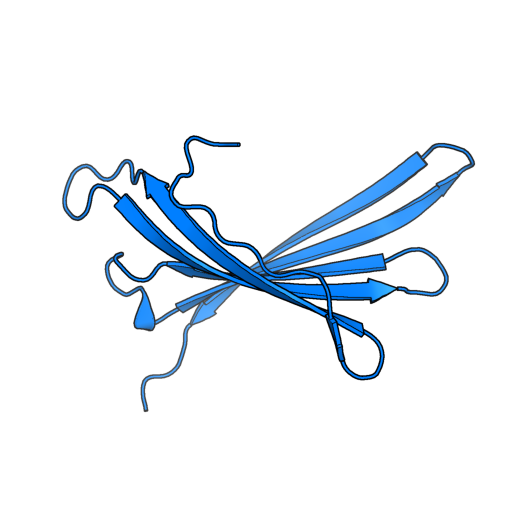 ? 0.043 -14.302 20.863 1.00 53.34 100 ASN A C 1
ATOM 818 O O . ASN A 1 100 ? -0.587 -13.272 21.200 1.00 53.34 100 ASN A O 1
#

Foldseek 3Di:
DQAKDPKDKDDWDDDPQKTKIKIWIKDADPDPDADGIFIKIKMWIWHADPFGIKIKMKIQGDRDVCSVQKIKIKIWDWGDPDPPDIDIDIDIDIGGDDDD

Secondary structure (DSSP, 8-state):
--S-EEEEEPPPEEETTEEEEEEEEEEE---SSS-SEEEEEEEEEEEEETTEEEEEEEEEESSSTTTTSEEEEEEEEEEE-STT-EEEEEEEEEEEPPP-

InterPro domains:
  IPR031968 VASt domain [PF16016] (3-97)
  IPR031968 VASt domain [PS51778] (1-100)